Protein AF-A0A0Q9RXJ3-F1 (afdb_monomer_lite)

Secondary structure (DSSP, 8-state):
-----PPBHHHHHHT--HHHHHHHHHHHSS-HHHHHHH-HHHHHHHHHHHHHHHTT--HHHHHHHHHHS-HHHHHTTSB-GGGGGGGS----------

Foldseek 3Di:
DDDPPFAALVSLVVVDDPVLQVLLCVLVVDGLVCCVVPPVLVNLLSSQLVVVVVVPDDSVVSSVVSVPDDSVVSNVSGDDPVVPPPPDPDDPDDDDDD

Sequence (98 aa):
MNEEKKITADEFIESLTGFEEIAIAKAFGDEVFNLAQNKETMFVRALVFVHFKREGSNDPEAKKQALSMTLKAAQSMFADEDDTAVQMESGEGETPAA

Radius of gyration: 17.44 Å; chains: 1; bounding box: 41×60×26 Å

Structure (mmCIF, N/CA/C/O backbone):
data_AF-A0A0Q9RXJ3-F1
#
_entry.id   AF-A0A0Q9RXJ3-F1
#
loop_
_atom_site.group_PDB
_atom_site.id
_atom_site.type_symbol
_atom_site.label_atom_id
_atom_site.label_alt_id
_atom_site.label_comp_id
_atom_site.label_asym_id
_atom_site.label_entity_id
_atom_site.label_seq_id
_atom_site.pdbx_PDB_ins_code
_atom_site.Cartn_x
_atom_site.Cartn_y
_atom_site.Cartn_z
_atom_site.occupancy
_atom_site.B_iso_or_equiv
_atom_site.auth_seq_id
_atom_site.auth_comp_id
_atom_site.auth_asym_id
_atom_site.auth_atom_id
_atom_site.pdbx_PDB_model_num
ATOM 1 N N . MET A 1 1 ? -5.641 29.571 -0.089 1.00 38.50 1 MET A N 1
ATOM 2 C CA . MET A 1 1 ? -6.076 28.166 0.028 1.00 38.50 1 MET A CA 1
ATOM 3 C C . MET A 1 1 ? -4.800 27.363 -0.118 1.00 38.50 1 MET A C 1
ATOM 5 O O . MET A 1 1 ? -4.168 27.516 -1.151 1.00 38.50 1 MET A O 1
ATOM 9 N N . ASN A 1 2 ? -4.333 26.680 0.930 1.00 46.41 2 ASN A N 1
ATOM 10 C CA . ASN A 1 2 ? -3.149 25.830 0.796 1.00 46.41 2 ASN A CA 1
ATOM 11 C C . ASN A 1 2 ? -3.600 24.572 0.062 1.00 46.41 2 ASN A C 1
ATOM 13 O O . ASN A 1 2 ? -4.379 23.797 0.609 1.00 46.41 2 ASN A O 1
ATOM 17 N N . GLU A 1 3 ? -3.177 24.425 -1.185 1.00 52.88 3 GLU A N 1
ATOM 18 C CA . GLU A 1 3 ? -3.265 23.153 -1.888 1.00 52.88 3 GLU A CA 1
ATOM 19 C C . GLU A 1 3 ? -2.350 22.181 -1.136 1.00 52.88 3 GLU A C 1
ATOM 21 O O . GLU A 1 3 ? -1.137 22.382 -1.073 1.00 52.88 3 GLU A O 1
ATOM 26 N N . GLU A 1 4 ? -2.931 21.193 -0.455 1.00 60.53 4 GLU A N 1
ATOM 27 C CA . GLU A 1 4 ? -2.149 20.115 0.143 1.00 60.53 4 GLU A CA 1
ATOM 28 C C . GLU A 1 4 ? -1.477 19.363 -1.004 1.00 60.53 4 GLU A C 1
ATOM 30 O O . GLU A 1 4 ? -2.149 18.708 -1.803 1.00 60.53 4 GLU A O 1
ATOM 35 N N . LYS A 1 5 ? -0.152 19.516 -1.120 1.00 70.69 5 LYS A N 1
ATOM 36 C CA . LYS A 1 5 ? 0.653 18.809 -2.115 1.00 70.69 5 LYS A CA 1
ATOM 37 C C . LYS A 1 5 ? 0.388 17.313 -1.948 1.00 70.69 5 LYS A C 1
ATOM 39 O O . LYS A 1 5 ? 0.768 16.726 -0.935 1.00 70.69 5 LYS A O 1
ATOM 44 N N . LYS A 1 6 ? -0.299 16.707 -2.919 1.00 80.31 6 LYS A N 1
ATOM 45 C CA . LYS A 1 6 ? -0.477 15.256 -2.953 1.00 80.31 6 LYS A CA 1
ATOM 46 C C . LYS A 1 6 ? 0.895 14.606 -3.103 1.00 80.31 6 LYS A C 1
ATOM 48 O O . LYS A 1 6 ? 1.691 15.031 -3.933 1.00 80.31 6 LYS A O 1
ATOM 53 N N . ILE A 1 7 ? 1.140 13.592 -2.285 1.00 89.62 7 ILE A N 1
ATOM 54 C CA . ILE A 1 7 ? 2.348 12.774 -2.328 1.00 89.62 7 ILE A CA 1
AT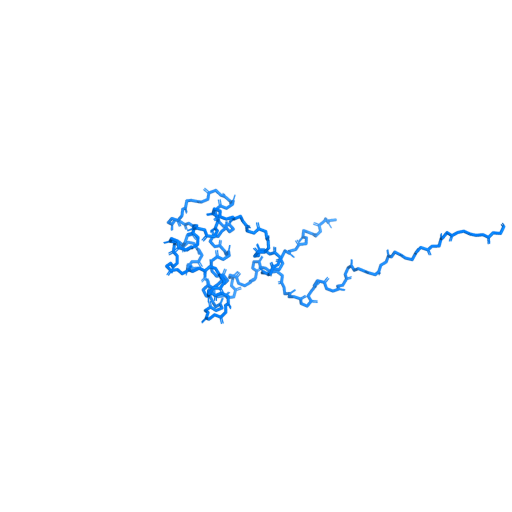OM 55 C C . ILE A 1 7 ? 2.272 11.804 -3.513 1.00 89.62 7 ILE A C 1
ATOM 57 O O . ILE A 1 7 ? 1.195 11.265 -3.797 1.00 89.62 7 ILE A O 1
ATOM 61 N N . THR A 1 8 ? 3.377 11.587 -4.221 1.00 92.50 8 THR A N 1
ATOM 62 C CA . THR A 1 8 ? 3.441 10.542 -5.258 1.00 92.50 8 THR A CA 1
ATOM 63 C C . THR A 1 8 ? 3.461 9.146 -4.628 1.00 92.50 8 THR A C 1
ATOM 65 O O . THR A 1 8 ? 3.628 8.986 -3.414 1.00 92.50 8 THR A O 1
ATOM 68 N N . ALA A 1 9 ? 3.267 8.105 -5.441 1.00 91.12 9 ALA A N 1
ATOM 69 C CA . ALA A 1 9 ? 3.378 6.727 -4.964 1.00 91.12 9 ALA A CA 1
ATOM 70 C C . ALA A 1 9 ? 4.804 6.410 -4.472 1.00 91.12 9 ALA A C 1
ATOM 72 O O . ALA A 1 9 ? 4.956 5.732 -3.454 1.00 91.12 9 ALA A O 1
ATOM 73 N N . ASP A 1 10 ? 5.827 6.947 -5.140 1.00 90.50 10 ASP A N 1
ATOM 74 C CA . ASP A 1 10 ? 7.232 6.782 -4.762 1.00 90.50 10 ASP A CA 1
ATOM 75 C C . ASP A 1 10 ? 7.575 7.550 -3.487 1.00 90.50 10 ASP A C 1
ATOM 77 O O . ASP A 1 10 ? 8.089 6.965 -2.540 1.00 90.50 10 ASP A O 1
ATOM 81 N N . GLU A 1 11 ? 7.183 8.819 -3.367 1.00 92.50 11 GLU A N 1
ATOM 82 C CA . GLU A 1 11 ? 7.370 9.559 -2.112 1.00 92.50 11 GLU A CA 1
ATOM 83 C C . GLU A 1 11 ? 6.649 8.845 -0.944 1.00 92.50 11 GLU A C 1
ATOM 85 O O . GLU A 1 11 ? 7.135 8.808 0.191 1.00 92.50 11 GLU A O 1
ATOM 90 N N . PHE A 1 12 ? 5.492 8.222 -1.205 1.00 94.50 12 PHE A N 1
ATOM 91 C CA . PHE A 1 12 ? 4.787 7.446 -0.190 1.00 94.50 12 PHE A CA 1
ATOM 92 C C . PHE A 1 12 ? 5.542 6.167 0.186 1.00 94.50 12 PHE A C 1
ATOM 94 O O . PHE A 1 12 ? 5.590 5.848 1.379 1.00 94.50 12 PHE A O 1
ATOM 101 N N . ILE A 1 13 ? 6.140 5.454 -0.779 1.00 94.06 13 ILE A N 1
ATOM 102 C CA . ILE A 1 13 ? 6.948 4.256 -0.500 1.00 94.06 13 ILE A CA 1
ATOM 103 C C . ILE A 1 13 ? 8.155 4.604 0.376 1.00 94.06 13 ILE A C 1
ATOM 105 O O . ILE A 1 13 ? 8.446 3.881 1.324 1.00 94.06 13 ILE A O 1
ATOM 109 N N . GLU A 1 14 ? 8.804 5.742 0.120 1.00 94.31 14 GLU A N 1
ATOM 110 C CA . GLU A 1 14 ? 9.945 6.230 0.904 1.00 94.31 14 GLU A CA 1
ATOM 111 C C . GLU A 1 14 ? 9.549 6.618 2.333 1.00 94.31 14 GLU A C 1
ATOM 113 O O . GLU A 1 14 ? 10.362 6.560 3.256 1.00 94.31 14 GLU A O 1
ATOM 118 N N . SER A 1 15 ? 8.278 6.975 2.539 1.00 95.62 15 SER A N 1
ATOM 119 C CA . SER A 1 15 ? 7.728 7.276 3.861 1.00 95.62 15 SER A CA 1
ATOM 120 C C . SER A 1 15 ? 7.376 6.034 4.687 1.00 95.62 15 SER A C 1
ATOM 122 O O . SER A 1 15 ? 6.932 6.180 5.832 1.00 95.62 15 SER A O 1
ATOM 124 N N . LEU A 1 16 ? 7.472 4.825 4.122 1.00 97.56 16 LEU A N 1
ATOM 125 C CA . LEU A 1 16 ? 7.108 3.604 4.832 1.00 97.56 16 LEU A CA 1
ATOM 126 C C . LEU A 1 16 ? 8.084 3.321 5.972 1.00 97.56 16 LEU A C 1
ATOM 128 O O . LEU A 1 16 ? 9.301 3.440 5.864 1.00 97.56 16 LEU A O 1
ATOM 132 N N . THR A 1 17 ? 7.524 2.889 7.092 1.00 97.88 17 THR A N 1
ATOM 133 C CA . THR A 1 17 ? 8.286 2.316 8.197 1.00 97.88 17 THR A CA 1
ATOM 134 C C . THR A 1 17 ? 8.402 0.804 8.026 1.00 97.88 17 THR A C 1
ATOM 136 O O . THR A 1 17 ? 7.510 0.155 7.477 1.00 97.88 17 THR A O 1
ATOM 139 N N . GLY A 1 18 ? 9.432 0.193 8.618 1.00 97.88 18 GLY A N 1
ATOM 140 C CA . GLY A 1 18 ? 9.582 -1.269 8.588 1.00 97.88 18 GLY A CA 1
ATOM 141 C C . GLY A 1 18 ? 8.383 -2.035 9.177 1.00 97.88 18 GLY A C 1
ATOM 142 O O . GLY A 1 18 ? 8.089 -3.155 8.770 1.00 97.88 18 GLY A O 1
ATOM 143 N N . PHE A 1 19 ? 7.621 -1.437 10.103 1.00 97.75 19 PHE A N 1
ATOM 144 C CA . PHE A 1 19 ? 6.384 -2.052 10.603 1.00 97.75 19 PHE A CA 1
ATOM 145 C C . PHE A 1 19 ? 5.267 -2.076 9.555 1.00 97.75 19 PHE A C 1
ATOM 147 O O . PHE A 1 19 ? 4.476 -3.021 9.522 1.00 97.75 19 PHE A O 1
ATOM 154 N N . GLU A 1 20 ? 5.196 -1.056 8.705 1.00 98.19 20 GLU A N 1
ATOM 155 C CA . GLU A 1 20 ? 4.228 -0.979 7.613 1.00 98.19 20 GLU A CA 1
ATOM 156 C C . GLU A 1 20 ? 4.599 -1.945 6.487 1.00 98.19 20 GLU A C 1
ATOM 158 O O . GLU A 1 20 ? 3.721 -2.644 5.986 1.00 98.19 20 GLU A O 1
ATOM 163 N N . GLU A 1 21 ? 5.888 -2.090 6.178 1.00 98.06 21 GLU A N 1
ATOM 164 C CA . GLU A 1 21 ? 6.388 -3.115 5.254 1.00 98.06 21 GLU A CA 1
ATOM 165 C C . GLU A 1 21 ? 6.016 -4.530 5.725 1.00 98.06 21 GLU A C 1
ATOM 167 O O . GLU A 1 21 ? 5.471 -5.330 4.962 1.00 98.06 21 GLU A O 1
ATOM 172 N N . ILE A 1 22 ? 6.215 -4.826 7.016 1.00 98.00 22 ILE A N 1
ATOM 173 C CA . ILE A 1 22 ? 5.806 -6.104 7.618 1.00 98.00 22 ILE A CA 1
ATOM 174 C C . ILE A 1 22 ? 4.285 -6.292 7.533 1.00 98.00 22 ILE A C 1
ATOM 176 O O . ILE A 1 22 ? 3.808 -7.406 7.297 1.00 98.00 22 ILE A O 1
ATOM 180 N N . ALA A 1 23 ? 3.502 -5.232 7.748 1.00 97.88 23 ALA A N 1
ATOM 181 C CA . ALA A 1 23 ? 2.048 -5.297 7.639 1.00 97.88 23 ALA A CA 1
ATOM 182 C C . ALA A 1 23 ? 1.604 -5.588 6.198 1.00 97.88 23 ALA A C 1
ATOM 184 O O . ALA A 1 23 ? 0.719 -6.421 5.999 1.00 97.88 23 ALA A O 1
ATOM 185 N N . ILE A 1 24 ? 2.249 -4.972 5.201 1.00 98.12 24 ILE A N 1
ATOM 186 C CA . ILE A 1 24 ? 2.034 -5.271 3.781 1.00 98.12 24 ILE A CA 1
ATOM 187 C C . ILE A 1 24 ? 2.351 -6.741 3.506 1.00 98.12 24 ILE A C 1
ATOM 189 O O . ILE A 1 24 ? 1.4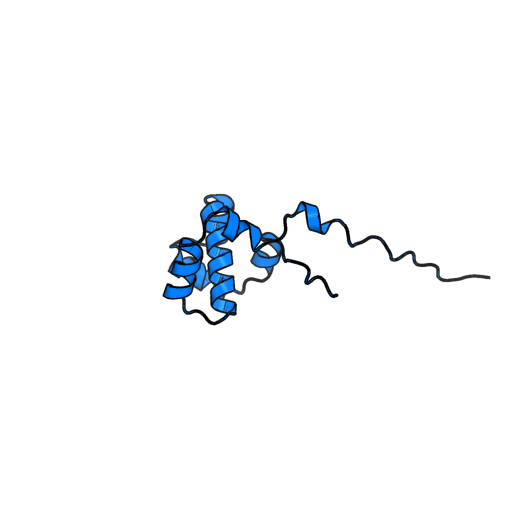90 -7.449 2.986 1.00 98.12 24 ILE A O 1
ATOM 193 N N . ALA A 1 25 ? 3.517 -7.233 3.932 1.00 98.12 25 ALA A N 1
ATOM 194 C CA . ALA A 1 25 ? 3.913 -8.625 3.721 1.00 98.12 25 ALA A CA 1
ATOM 195 C C . ALA A 1 25 ? 2.895 -9.615 4.302 1.00 98.12 25 ALA A C 1
ATOM 197 O O . ALA A 1 25 ? 2.479 -10.564 3.635 1.00 98.12 25 ALA A O 1
ATOM 198 N N . LYS A 1 26 ? 2.405 -9.356 5.519 1.00 98.06 26 LYS A N 1
ATOM 199 C CA . LYS A 1 26 ? 1.364 -10.175 6.160 1.00 98.06 26 LYS A CA 1
ATOM 200 C C . LYS A 1 26 ? 0.018 -10.091 5.447 1.00 98.06 26 LYS A C 1
ATOM 202 O O . LYS A 1 26 ? -0.679 -11.097 5.332 1.00 98.06 26 LYS A O 1
ATOM 207 N N . ALA A 1 27 ? -0.373 -8.901 5.000 1.00 97.81 27 ALA A N 1
ATOM 208 C CA . ALA A 1 27 ? -1.669 -8.676 4.383 1.00 97.81 27 ALA A CA 1
ATOM 209 C C . ALA A 1 27 ? -1.715 -9.202 2.943 1.00 97.81 27 ALA A C 1
ATOM 211 O O . ALA A 1 27 ? -2.694 -9.840 2.568 1.00 97.81 27 ALA A O 1
ATOM 212 N N . PHE A 1 28 ? -0.686 -8.967 2.135 1.00 96.81 28 PHE A N 1
ATOM 213 C CA . PHE A 1 28 ? -0.674 -9.258 0.697 1.00 96.81 28 PHE A CA 1
ATOM 214 C C . PHE A 1 28 ? 0.071 -10.548 0.341 1.00 96.81 28 PHE A C 1
ATOM 216 O O . PHE A 1 28 ? -0.062 -11.025 -0.785 1.00 96.81 28 PHE A O 1
ATOM 223 N N . GLY A 1 29 ? 0.778 -11.150 1.302 1.00 96.88 29 GLY A N 1
ATOM 224 C CA . GLY A 1 29 ? 1.550 -12.377 1.101 1.00 96.88 29 GLY A CA 1
ATOM 225 C C . GLY A 1 29 ? 2.829 -12.159 0.296 1.00 96.88 29 GLY A C 1
ATOM 226 O O . 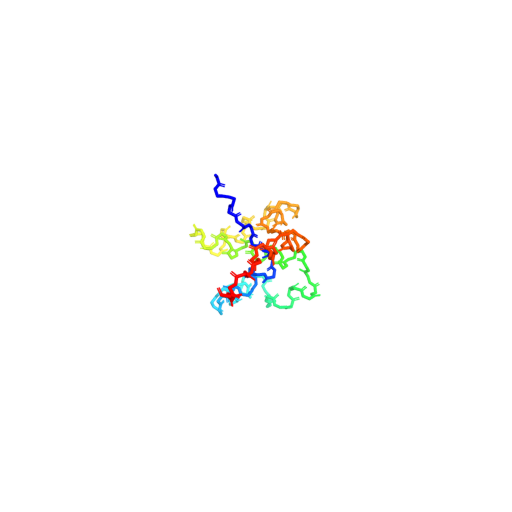GLY A 1 29 ? 3.338 -13.112 -0.287 1.00 96.88 29 GLY A O 1
ATOM 227 N N . ASP A 1 30 ? 3.301 -10.914 0.211 1.00 97.19 30 ASP A N 1
ATOM 228 C CA . ASP A 1 30 ? 4.444 -10.523 -0.606 1.00 97.19 30 ASP A CA 1
ATOM 229 C C . ASP A 1 30 ? 5.070 -9.220 -0.097 1.00 97.19 30 ASP A C 1
ATOM 231 O O . ASP A 1 30 ? 4.372 -8.372 0.462 1.00 97.19 30 ASP A O 1
ATOM 235 N N . GLU A 1 31 ? 6.370 -9.047 -0.306 1.00 96.44 31 GLU A N 1
ATOM 236 C CA . GLU A 1 31 ? 7.093 -7.847 0.123 1.00 96.44 31 GLU A CA 1
ATOM 237 C C . GLU A 1 31 ? 6.789 -6.649 -0.784 1.00 96.44 31 GLU A C 1
ATOM 239 O O . GLU A 1 31 ? 6.582 -6.798 -1.990 1.00 96.44 31 GLU A O 1
ATOM 244 N N . VAL A 1 32 ? 6.799 -5.438 -0.214 1.00 95.69 32 VAL A N 1
ATOM 245 C CA . VAL A 1 32 ? 6.406 -4.210 -0.928 1.00 95.69 32 VAL A CA 1
ATOM 246 C C . VAL A 1 32 ? 7.225 -3.975 -2.204 1.00 95.69 32 VAL A C 1
ATOM 248 O O . VAL A 1 32 ? 6.653 -3.657 -3.245 1.00 95.69 32 VAL A O 1
ATOM 251 N N . PHE A 1 33 ? 8.536 -4.232 -2.175 1.00 94.44 33 PHE A N 1
ATOM 252 C CA . PHE A 1 33 ? 9.409 -4.072 -3.342 1.00 94.44 33 PHE A CA 1
ATOM 253 C C . PHE A 1 33 ? 9.128 -5.104 -4.440 1.00 94.44 33 PHE A C 1
ATOM 255 O O . PHE A 1 33 ? 9.195 -4.780 -5.625 1.00 94.44 33 PHE A O 1
ATOM 262 N N . ASN A 1 34 ? 8.747 -6.332 -4.074 1.00 96.50 34 ASN A N 1
ATOM 263 C CA . ASN A 1 34 ? 8.350 -7.336 -5.058 1.00 96.50 34 ASN A CA 1
ATOM 264 C C . ASN A 1 34 ? 7.001 -6.987 -5.702 1.00 96.50 34 ASN A C 1
ATOM 266 O O . ASN A 1 34 ? 6.812 -7.185 -6.904 1.00 96.50 34 ASN A O 1
ATOM 270 N N . LEU A 1 35 ? 6.072 -6.422 -4.922 1.00 96.12 35 LEU A N 1
ATOM 271 C CA . LEU A 1 35 ? 4.825 -5.884 -5.460 1.00 96.12 35 LEU A CA 1
ATOM 272 C C . LEU A 1 35 ? 5.105 -4.759 -6.462 1.00 96.12 35 LEU A C 1
ATOM 274 O O . LEU A 1 35 ? 4.532 -4.788 -7.548 1.00 96.12 35 LEU A O 1
ATOM 278 N N . ALA A 1 36 ? 5.988 -3.813 -6.128 1.00 93.88 36 ALA A N 1
ATOM 279 C CA . ALA A 1 36 ? 6.331 -2.691 -7.005 1.00 93.88 36 ALA A CA 1
ATOM 280 C C . ALA A 1 36 ? 6.903 -3.164 -8.351 1.00 93.88 36 ALA A C 1
ATOM 282 O O . ALA A 1 36 ? 6.496 -2.683 -9.403 1.00 93.88 36 ALA A O 1
ATOM 283 N N . GLN A 1 37 ? 7.788 -4.163 -8.330 1.00 94.12 37 GLN A N 1
ATOM 284 C CA . GLN A 1 37 ? 8.462 -4.651 -9.536 1.00 94.12 37 GLN A CA 1
ATOM 285 C C . GLN A 1 37 ? 7.595 -5.562 -10.409 1.00 94.12 37 GLN A C 1
ATOM 287 O O . GLN A 1 37 ? 7.707 -5.534 -11.632 1.00 94.12 37 GLN A O 1
ATOM 292 N N . ASN A 1 38 ? 6.762 -6.408 -9.795 1.00 95.62 38 ASN A N 1
ATOM 293 C CA . ASN A 1 38 ? 6.125 -7.525 -10.502 1.00 95.62 38 ASN A CA 1
ATOM 294 C C . ASN A 1 38 ? 4.592 -7.466 -10.503 1.00 95.62 38 ASN A C 1
ATOM 296 O O . ASN A 1 38 ? 3.946 -8.229 -11.224 1.00 95.62 38 ASN A O 1
ATOM 300 N N . LYS A 1 39 ? 3.985 -6.617 -9.666 1.00 95.19 39 LYS A N 1
ATOM 301 C CA . LYS A 1 39 ? 2.533 -6.561 -9.442 1.00 95.19 39 LYS A CA 1
ATOM 302 C C . LYS A 1 39 ? 2.066 -5.126 -9.177 1.00 95.19 39 LYS A C 1
ATOM 304 O O . LYS A 1 39 ? 1.397 -4.870 -8.177 1.00 95.19 39 LYS A O 1
ATOM 309 N N . GLU A 1 40 ? 2.352 -4.216 -10.100 1.00 92.19 40 GLU A N 1
ATOM 310 C CA . GLU A 1 40 ? 2.083 -2.770 -9.998 1.00 92.19 40 GLU A CA 1
ATOM 311 C C . GLU A 1 40 ? 0.674 -2.424 -9.464 1.00 92.19 40 GLU A C 1
ATOM 313 O O . GLU A 1 40 ? 0.507 -1.644 -8.530 1.00 92.19 40 GLU A O 1
ATOM 318 N N . THR A 1 41 ? -0.374 -3.092 -9.959 1.00 95.06 41 THR A N 1
ATOM 319 C CA . THR A 1 41 ? -1.748 -2.883 -9.458 1.00 95.06 41 THR A CA 1
ATOM 320 C C . THR A 1 41 ? -1.918 -3.256 -7.977 1.00 95.06 41 THR A C 1
ATOM 322 O O . THR A 1 41 ? -2.682 -2.613 -7.255 1.00 95.06 41 THR A O 1
ATOM 325 N N . MET A 1 42 ? -1.251 -4.314 -7.509 1.00 97.31 42 MET A N 1
ATOM 326 C CA . MET A 1 42 ? -1.278 -4.709 -6.096 1.00 97.31 42 MET A CA 1
ATOM 327 C C . MET A 1 42 ? -0.371 -3.831 -5.246 1.00 97.31 42 MET A C 1
ATOM 329 O O . MET A 1 42 ? -0.700 -3.601 -4.088 1.00 97.31 42 MET A O 1
ATOM 333 N N . PHE A 1 43 ? 0.712 -3.310 -5.818 1.00 97.06 43 PHE A N 1
ATOM 334 C CA . PHE A 1 43 ? 1.561 -2.327 -5.164 1.00 97.06 43 PHE A CA 1
ATOM 335 C C . PHE A 1 43 ? 0.775 -1.069 -4.788 1.00 97.06 43 PHE A C 1
ATOM 337 O O . PHE A 1 43 ? 0.701 -0.743 -3.606 1.00 97.06 43 PHE A O 1
ATOM 344 N N . VAL A 1 44 ? 0.060 -0.455 -5.738 1.00 96.38 44 VAL A N 1
ATOM 345 C CA . VAL A 1 44 ? -0.796 0.713 -5.451 1.00 96.38 44 VAL A CA 1
ATOM 346 C C . VAL A 1 44 ? -1.809 0.390 -4.346 1.00 96.38 44 VAL A C 1
ATOM 348 O O . VAL A 1 44 ? -1.987 1.156 -3.403 1.00 96.38 44 VAL A O 1
ATOM 351 N N . ARG A 1 45 ? -2.441 -0.789 -4.396 1.00 98.06 45 ARG A N 1
ATOM 352 C CA . ARG A 1 45 ? -3.384 -1.224 -3.348 1.00 98.06 45 ARG A CA 1
ATOM 353 C C . ARG A 1 45 ? -2.708 -1.450 -1.992 1.00 98.06 45 ARG A C 1
ATOM 355 O O . ARG A 1 45 ? -3.336 -1.204 -0.967 1.00 98.06 45 ARG A O 1
ATOM 362 N N . ALA A 1 46 ? -1.457 -1.898 -1.959 1.00 98.12 46 ALA A N 1
ATOM 363 C CA . ALA A 1 46 ? -0.689 -2.039 -0.726 1.00 98.12 46 ALA A CA 1
ATOM 364 C C . ALA A 1 46 ? -0.369 -0.674 -0.096 1.00 98.12 46 ALA A C 1
ATOM 366 O O . ALA A 1 46 ? -0.479 -0.534 1.123 1.00 98.12 46 ALA A O 1
ATOM 367 N N . LEU A 1 47 ? -0.080 0.349 -0.905 1.00 97.88 47 LEU A N 1
ATOM 368 C CA . LEU A 1 47 ? 0.096 1.717 -0.408 1.00 97.88 47 LEU A CA 1
ATOM 369 C C . LEU A 1 47 ? -1.209 2.282 0.166 1.00 97.88 47 LEU A C 1
ATOM 371 O O . LEU A 1 47 ? -1.228 2.803 1.279 1.00 97.88 47 LEU A O 1
ATOM 375 N N . VAL A 1 48 ? -2.329 2.092 -0.538 1.00 97.88 48 VAL A N 1
ATOM 376 C CA . VAL A 1 48 ? -3.663 2.488 -0.048 1.00 97.88 48 VAL A CA 1
ATOM 377 C C . VAL A 1 48 ? -4.023 1.775 1.261 1.00 97.88 48 VAL A C 1
ATOM 379 O O . VAL A 1 48 ? -4.607 2.371 2.164 1.00 97.88 48 VAL A O 1
ATOM 382 N N . PHE A 1 49 ? -3.643 0.504 1.407 1.00 98.56 49 PHE A N 1
ATOM 383 C CA . PHE A 1 49 ? -3.795 -0.227 2.664 1.00 98.56 49 PHE A CA 1
ATOM 384 C C . PHE A 1 49 ? -3.049 0.455 3.819 1.00 98.56 49 PHE A C 1
ATOM 386 O O . PHE A 1 49 ? -3.617 0.606 4.901 1.00 98.56 49 PHE A O 1
ATOM 393 N N . VAL A 1 50 ? -1.809 0.898 3.598 1.00 98.25 50 VAL A N 1
ATOM 394 C CA . VAL A 1 50 ? -1.051 1.633 4.620 1.00 98.25 50 VAL A CA 1
ATOM 395 C C . VAL A 1 50 ? -1.691 2.984 4.908 1.00 98.25 50 VAL A C 1
ATOM 397 O O . VAL A 1 50 ? -1.827 3.338 6.075 1.00 98.25 50 VAL A O 1
ATOM 400 N N . HIS A 1 51 ? -2.156 3.704 3.886 1.00 97.56 51 HIS A N 1
ATOM 401 C CA . HIS A 1 51 ? -2.892 4.950 4.083 1.00 97.56 51 HIS A CA 1
ATOM 402 C C . HIS A 1 51 ? -4.089 4.751 5.029 1.00 97.56 51 HIS A C 1
ATOM 404 O O . HIS A 1 51 ? -4.175 5.421 6.053 1.00 97.56 51 HIS A O 1
ATOM 410 N N . PHE A 1 52 ? -4.948 3.754 4.789 1.00 97.94 52 PHE A N 1
ATOM 411 C CA . PHE A 1 52 ? -6.076 3.483 5.690 1.00 97.94 52 PHE A CA 1
ATOM 412 C C . PHE A 1 52 ? -5.652 3.048 7.097 1.00 97.94 52 PHE A C 1
ATOM 414 O O . PHE A 1 52 ? -6.363 3.332 8.063 1.00 97.94 52 PHE A O 1
ATOM 421 N N . LYS A 1 53 ? -4.504 2.377 7.243 1.00 97.75 53 LYS A N 1
ATOM 422 C CA . LYS A 1 53 ? -3.934 2.084 8.566 1.00 97.75 53 LYS A CA 1
ATOM 423 C C . LYS A 1 53 ? -3.494 3.350 9.294 1.00 97.75 53 LYS A C 1
ATOM 425 O O . LYS A 1 53 ? -3.744 3.457 10.492 1.00 97.75 53 LYS A O 1
ATOM 430 N N . ARG A 1 54 ? -2.875 4.303 8.590 1.00 97.06 54 ARG A N 1
ATOM 431 C CA . ARG A 1 54 ? -2.493 5.613 9.146 1.00 97.06 54 ARG A CA 1
ATOM 432 C C . ARG A 1 54 ? -3.723 6.409 9.594 1.00 97.06 54 ARG A C 1
ATOM 434 O O . ARG A 1 54 ? -3.682 7.017 10.656 1.00 97.06 54 ARG A O 1
ATOM 441 N N . GLU A 1 55 ? -4.839 6.271 8.880 1.00 96.50 55 GLU A N 1
ATOM 442 C CA . GLU A 1 55 ? -6.157 6.813 9.262 1.00 96.50 55 GLU A CA 1
ATOM 443 C C . GLU A 1 55 ? -6.838 6.053 10.424 1.00 96.50 55 GLU A C 1
ATOM 445 O O . GLU A 1 55 ? -7.942 6.393 10.847 1.00 96.50 55 GLU A O 1
ATOM 450 N N . GLY A 1 56 ? -6.201 5.007 10.963 1.00 96.69 56 GLY A N 1
ATOM 451 C CA . GLY A 1 56 ? -6.667 4.277 12.145 1.00 96.69 56 GLY A CA 1
ATOM 45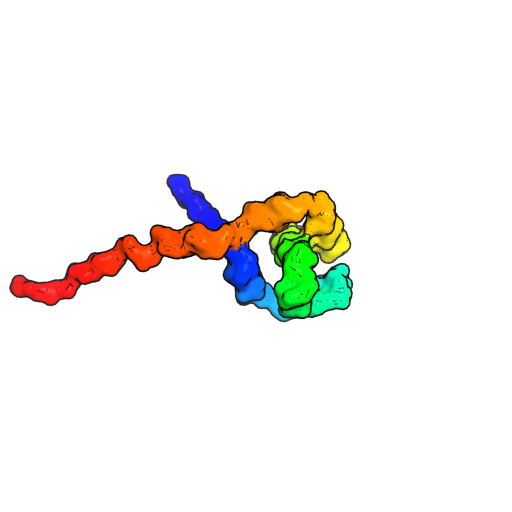2 C C . GLY A 1 56 ? -7.435 2.982 11.865 1.00 96.69 56 GLY A C 1
ATOM 453 O O . GLY A 1 56 ? -7.930 2.354 12.804 1.00 96.69 56 GLY A O 1
ATOM 454 N N . SER A 1 57 ? -7.529 2.534 10.609 1.00 97.44 57 SER A N 1
ATOM 455 C CA . SER A 1 57 ? -8.116 1.223 10.295 1.00 97.44 57 SER A CA 1
ATOM 456 C C . SER A 1 57 ? -7.196 0.078 10.733 1.00 97.44 57 SER A C 1
ATOM 458 O O . SER A 1 57 ? -5.975 0.140 10.599 1.00 97.44 57 SER A O 1
ATOM 460 N N . ASN A 1 58 ? -7.782 -1.022 11.209 1.00 97.44 58 ASN A N 1
ATOM 461 C CA . ASN A 1 58 ? -7.033 -2.260 11.443 1.00 97.44 58 ASN A CA 1
ATOM 462 C C . ASN A 1 58 ? -6.711 -2.986 10.122 1.00 97.44 58 ASN A C 1
ATOM 464 O O . ASN A 1 58 ? -7.299 -2.695 9.084 1.00 97.44 58 ASN A O 1
ATOM 468 N N . ASP A 1 59 ? -5.796 -3.957 10.162 1.00 96.69 59 ASP A N 1
ATOM 469 C CA . ASP A 1 59 ? -5.267 -4.609 8.958 1.00 96.69 59 ASP A CA 1
ATOM 470 C C . ASP A 1 59 ? -6.353 -5.276 8.089 1.00 96.69 59 ASP A C 1
ATOM 472 O O . ASP A 1 59 ? -6.359 -5.038 6.877 1.00 96.69 59 ASP A O 1
ATOM 476 N N . PRO A 1 60 ? -7.303 -6.065 8.640 1.00 97.69 60 PRO A N 1
ATOM 477 C CA . PRO A 1 60 ? -8.377 -6.641 7.832 1.00 97.69 60 PRO A CA 1
ATOM 478 C C . PRO A 1 60 ? -9.248 -5.587 7.138 1.00 97.69 60 PRO A C 1
ATOM 480 O O . PRO A 1 60 ? -9.545 -5.730 5.950 1.00 97.69 60 PRO A O 1
ATOM 483 N N . GLU A 1 61 ? -9.638 -4.529 7.853 1.00 98.31 61 GLU A N 1
ATOM 484 C CA . GLU A 1 61 ? -10.525 -3.501 7.306 1.00 98.31 61 GLU A CA 1
ATOM 485 C C . GLU A 1 61 ? -9.795 -2.603 6.304 1.00 98.31 61 GLU A C 1
ATOM 487 O O . GLU A 1 61 ? -10.318 -2.335 5.226 1.00 98.31 61 GLU A O 1
ATOM 492 N N . ALA A 1 62 ? -8.553 -2.210 6.595 1.00 98.38 62 ALA A N 1
ATOM 493 C CA . ALA A 1 62 ? -7.714 -1.452 5.673 1.00 98.38 62 ALA A CA 1
ATOM 494 C C . ALA A 1 62 ? -7.495 -2.220 4.361 1.00 98.38 62 ALA A C 1
ATOM 496 O O . ALA A 1 62 ? -7.624 -1.659 3.272 1.00 98.38 62 ALA A O 1
ATOM 497 N N . LYS A 1 63 ? -7.222 -3.532 4.446 1.00 98.19 63 LYS A N 1
ATOM 498 C CA . LYS A 1 63 ? -7.007 -4.366 3.256 1.00 98.19 63 LYS A CA 1
ATOM 499 C C . LYS A 1 63 ? -8.293 -4.476 2.447 1.00 98.19 63 LYS A C 1
ATOM 501 O O . LYS A 1 63 ? -8.266 -4.362 1.224 1.00 98.19 63 LYS A O 1
ATOM 506 N N . LYS A 1 64 ? -9.426 -4.682 3.119 1.00 98.38 64 LYS A N 1
ATOM 507 C CA . LYS A 1 64 ? -10.737 -4.731 2.471 1.00 98.38 64 LYS A CA 1
ATOM 508 C C . LYS A 1 64 ? -11.046 -3.422 1.749 1.00 98.38 64 LYS A C 1
ATOM 510 O O . LYS A 1 64 ? -11.445 -3.481 0.588 1.00 98.38 64 LYS A O 1
ATOM 515 N N . GLN A 1 65 ? -10.834 -2.272 2.386 1.00 98.06 65 GLN A N 1
ATOM 516 C CA . GLN A 1 65 ? -11.040 -0.962 1.764 1.00 98.06 65 GLN A CA 1
ATOM 517 C C . GLN A 1 65 ? -10.150 -0.796 0.527 1.00 98.06 65 GLN A C 1
ATOM 519 O O . GLN A 1 65 ? -10.666 -0.567 -0.567 1.00 98.06 65 GLN A O 1
ATOM 524 N N . ALA A 1 66 ? -8.845 -1.052 0.654 1.00 97.69 66 ALA A N 1
ATOM 525 C CA . ALA A 1 66 ? -7.898 -0.960 -0.455 1.00 97.69 66 ALA A CA 1
ATOM 526 C C . ALA A 1 66 ? -8.244 -1.885 -1.637 1.00 97.69 66 ALA A C 1
ATOM 528 O O . ALA A 1 66 ? -8.112 -1.499 -2.799 1.00 97.69 66 ALA A O 1
ATOM 529 N N . LEU A 1 67 ? -8.717 -3.108 -1.370 1.00 97.94 67 LEU A N 1
ATOM 530 C CA . LEU A 1 67 ? -9.137 -4.058 -2.408 1.00 97.94 67 LEU A CA 1
ATOM 531 C C . LEU A 1 67 ? -10.520 -3.742 -3.002 1.00 97.94 67 LEU A C 1
ATOM 533 O O . LEU A 1 67 ? -10.784 -4.116 -4.143 1.00 97.94 67 LEU A O 1
ATOM 537 N N . SER A 1 68 ? -11.385 -3.039 -2.270 1.00 98.06 68 SER A N 1
ATOM 538 C CA . SER A 1 68 ? -12.732 -2.672 -2.733 1.00 98.06 68 SER A CA 1
ATOM 539 C C . SER A 1 68 ? -12.732 -1.459 -3.663 1.00 98.06 68 SER A C 1
ATOM 541 O O . SER A 1 68 ? -13.694 -1.246 -4.400 1.00 98.06 68 SER A O 1
ATOM 543 N N . MET A 1 69 ? -11.661 -0.664 -3.660 1.00 96.81 69 MET A N 1
ATOM 544 C CA . MET A 1 69 ? -11.520 0.467 -4.572 1.00 96.81 69 MET A CA 1
ATOM 545 C C . MET A 1 69 ? -11.329 0.003 -6.020 1.00 96.81 69 MET A C 1
ATOM 547 O O . MET A 1 69 ? -10.702 -1.026 -6.304 1.00 96.81 69 MET A O 1
ATOM 551 N N . THR A 1 70 ? -11.841 0.796 -6.963 1.00 97.62 70 THR A N 1
ATOM 552 C CA . THR A 1 70 ? -11.459 0.659 -8.372 1.00 97.62 70 THR A C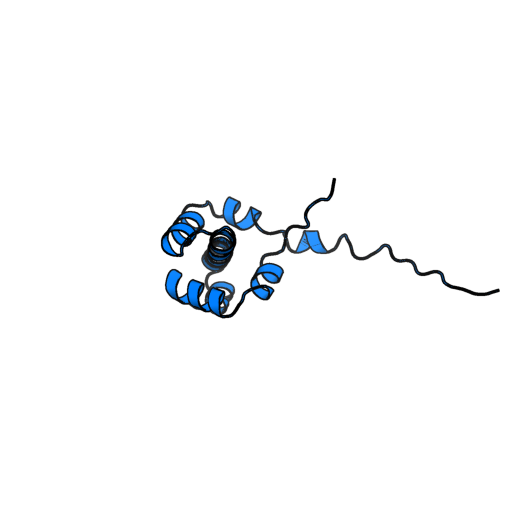A 1
ATOM 553 C C . THR A 1 70 ? -9.986 1.034 -8.534 1.00 97.62 70 THR A C 1
ATOM 555 O O . THR A 1 70 ? -9.447 1.800 -7.735 1.00 97.62 70 THR A O 1
ATOM 558 N N . LEU A 1 71 ? -9.328 0.519 -9.577 1.00 94.31 71 LEU A N 1
ATOM 559 C CA . LEU A 1 71 ? -7.924 0.852 -9.835 1.00 94.31 71 LEU A CA 1
ATOM 560 C C . LEU A 1 71 ? -7.723 2.368 -9.981 1.00 94.31 71 LEU A C 1
ATOM 562 O O . LEU A 1 71 ? -6.856 2.931 -9.323 1.00 94.31 71 LEU A O 1
ATOM 566 N N . LYS A 1 72 ? -8.602 3.034 -10.742 1.00 94.88 72 LYS A N 1
ATOM 567 C CA . LYS A 1 72 ? -8.566 4.490 -10.919 1.00 94.88 72 LYS A CA 1
ATOM 568 C C . LYS A 1 72 ? -8.658 5.236 -9.586 1.00 94.88 72 LYS A C 1
ATOM 570 O O . LYS A 1 72 ? -7.889 6.157 -9.358 1.00 94.88 72 LYS A O 1
ATOM 575 N N . ALA A 1 73 ? -9.576 4.836 -8.703 1.00 95.50 73 ALA A N 1
ATOM 576 C CA . ALA A 1 73 ? -9.725 5.487 -7.403 1.00 95.50 73 ALA A CA 1
ATOM 577 C C . ALA A 1 73 ? -8.484 5.298 -6.521 1.00 95.50 73 ALA A C 1
ATOM 579 O O . ALA A 1 73 ? -8.091 6.236 -5.840 1.00 95.50 73 ALA A O 1
ATOM 580 N N . ALA A 1 74 ? -7.869 4.111 -6.552 1.00 94.69 74 ALA A N 1
ATOM 581 C CA . ALA A 1 74 ? -6.641 3.835 -5.811 1.00 94.69 74 ALA A CA 1
ATOM 582 C C . ALA A 1 74 ? -5.453 4.661 -6.339 1.00 94.69 74 ALA A C 1
ATOM 584 O O . ALA A 1 74 ? -4.699 5.209 -5.546 1.00 94.69 74 ALA A O 1
ATOM 585 N N . GLN A 1 75 ? -5.323 4.806 -7.662 1.00 92.88 75 GLN A N 1
ATOM 586 C CA . GLN A 1 75 ? -4.288 5.640 -8.285 1.00 92.88 75 GLN A CA 1
ATOM 587 C C . GLN A 1 75 ? -4.482 7.129 -7.970 1.00 92.88 75 GLN A C 1
ATOM 589 O O . GLN A 1 75 ? -3.532 7.794 -7.589 1.00 92.88 75 GLN A O 1
ATOM 594 N N . SER A 1 76 ? -5.720 7.642 -8.019 1.00 92.88 76 SER A N 1
ATOM 595 C CA . SER A 1 76 ? -6.023 9.059 -7.737 1.00 92.88 76 SER A CA 1
ATOM 596 C C . SER A 1 76 ? -5.739 9.519 -6.295 1.00 92.88 76 SER A C 1
ATOM 598 O O . SER A 1 76 ? -5.871 10.716 -6.001 1.00 92.88 76 SER A O 1
ATOM 600 N N . MET A 1 77 ? -5.394 8.593 -5.390 1.00 90.56 77 MET A N 1
ATOM 601 C CA . MET A 1 77 ? -4.919 8.918 -4.040 1.00 90.56 77 MET A CA 1
ATOM 602 C C . MET A 1 77 ? -3.503 9.497 -4.041 1.00 90.56 77 MET A C 1
ATOM 604 O O . MET A 1 77 ? -3.161 10.229 -3.117 1.00 90.56 77 MET A O 1
ATOM 608 N N . PHE A 1 78 ? -2.720 9.209 -5.078 1.00 92.12 78 PHE A N 1
ATOM 609 C CA . PHE A 1 78 ? -1.353 9.682 -5.242 1.00 92.12 78 PHE A CA 1
ATOM 610 C C . PHE A 1 78 ? -1.293 10.729 -6.361 1.00 92.12 78 PHE A C 1
ATOM 612 O O . PHE A 1 78 ? -2.177 10.778 -7.221 1.00 92.12 78 PHE A O 1
ATOM 619 N N . ALA A 1 79 ? -0.301 11.616 -6.303 1.00 87.00 79 ALA A N 1
ATOM 620 C CA . ALA A 1 79 ? 0.007 12.519 -7.409 1.00 87.00 79 ALA A CA 1
ATOM 621 C C . ALA A 1 79 ? 0.657 11.749 -8.567 1.00 87.00 79 ALA A C 1
ATOM 623 O O . ALA A 1 79 ? 1.376 10.775 -8.329 1.00 87.00 79 ALA A O 1
ATOM 624 N N . ASP A 1 80 ? 0.424 12.214 -9.794 1.00 80.62 80 ASP A N 1
ATOM 625 C CA . ASP A 1 80 ? 1.191 11.766 -10.954 1.00 80.62 80 ASP A CA 1
ATOM 626 C C . ASP A 1 80 ? 2.628 12.309 -10.841 1.00 80.62 80 ASP A C 1
ATOM 628 O O . ASP A 1 80 ? 2.844 13.442 -10.402 1.00 80.62 80 ASP A O 1
ATOM 632 N N . GLU A 1 81 ? 3.625 11.506 -11.218 1.00 65.50 81 GLU A N 1
ATOM 633 C CA . GLU A 1 81 ? 5.042 11.890 -11.112 1.00 65.50 81 GLU A CA 1
ATOM 634 C C . GLU A 1 81 ? 5.353 13.180 -11.905 1.00 65.50 81 GLU A C 1
ATOM 636 O O . GLU A 1 81 ? 6.134 14.017 -11.443 1.00 65.50 81 GLU A O 1
ATOM 641 N N . ASP A 1 82 ? 4.661 13.401 -13.031 1.00 61.22 82 ASP A N 1
ATOM 642 C CA . ASP A 1 82 ? 4.776 14.594 -13.885 1.00 61.22 82 ASP A CA 1
ATOM 643 C C . ASP A 1 82 ? 4.294 15.903 -13.219 1.00 61.22 82 ASP A C 1
ATOM 645 O O . ASP A 1 82 ? 4.758 16.987 -13.581 1.00 61.22 82 ASP A O 1
ATOM 649 N N . ASP A 1 83 ? 3.407 15.843 -12.218 1.00 54.03 83 ASP A N 1
ATOM 650 C CA . ASP A 1 83 ? 2.854 17.037 -11.550 1.00 54.03 83 ASP A CA 1
ATOM 651 C C . ASP A 1 83 ? 3.837 17.664 -10.539 1.00 54.03 83 ASP A C 1
ATOM 653 O O . ASP A 1 83 ? 3.693 18.818 -10.123 1.00 54.03 83 ASP A O 1
ATOM 657 N N . THR A 1 84 ? 4.881 16.934 -10.136 1.00 51.75 84 THR A N 1
ATOM 658 C CA . THR A 1 84 ? 5.815 17.391 -9.093 1.00 51.75 84 THR A CA 1
ATOM 659 C C . THR A 1 84 ? 6.893 18.363 -9.587 1.00 51.75 84 THR A C 1
ATOM 661 O O . THR A 1 84 ? 7.521 19.046 -8.774 1.00 51.75 84 THR A O 1
ATOM 664 N N . ALA A 1 85 ? 7.077 18.492 -10.906 1.00 47.78 85 ALA A N 1
ATOM 665 C CA . ALA A 1 85 ? 8.132 19.307 -11.515 1.00 47.78 85 ALA A CA 1
ATOM 666 C C . ALA A 1 85 ? 7.857 20.829 -11.515 1.00 47.78 85 ALA A C 1
ATOM 668 O O . ALA A 1 85 ? 8.752 21.614 -11.821 1.00 47.78 85 ALA A O 1
ATOM 669 N N . VAL A 1 86 ? 6.647 21.280 -11.161 1.00 49.09 86 VAL A N 1
ATOM 670 C CA . VAL A 1 86 ? 6.209 22.677 -11.382 1.00 49.09 86 VAL A CA 1
ATOM 671 C C . VAL A 1 86 ? 6.537 23.639 -10.219 1.00 49.09 86 VAL A C 1
ATOM 673 O O . VAL A 1 86 ? 6.262 24.830 -10.317 1.00 49.09 86 VAL A O 1
ATOM 676 N N . GLN A 1 87 ? 7.138 23.193 -9.107 1.00 48.38 87 GLN A N 1
ATOM 677 C CA . GLN A 1 87 ? 7.312 24.048 -7.907 1.00 48.38 87 GLN A CA 1
ATOM 678 C C . GLN A 1 87 ? 8.741 24.143 -7.341 1.00 48.38 87 GLN A C 1
ATOM 680 O O . GLN A 1 87 ? 8.913 24.344 -6.140 1.00 48.38 87 GLN A O 1
ATOM 685 N N . MET A 1 88 ? 9.782 24.060 -8.177 1.00 52.00 88 MET A N 1
ATOM 686 C CA . MET A 1 88 ? 11.168 24.324 -7.738 1.00 52.00 88 MET A CA 1
ATOM 687 C C . MET A 1 88 ? 11.913 25.396 -8.549 1.00 52.00 88 MET A C 1
ATOM 689 O O . MET A 1 88 ? 13.138 25.377 -8.603 1.00 52.00 88 MET A O 1
ATOM 693 N N . GLU A 1 89 ? 11.213 26.379 -9.123 1.00 50.44 89 GLU A N 1
ATOM 694 C CA . GLU A 1 89 ? 11.881 27.525 -9.758 1.00 50.44 89 GLU A CA 1
ATOM 695 C C . GLU A 1 89 ? 11.153 28.848 -9.474 1.00 50.44 89 GLU A C 1
ATOM 697 O O . GLU A 1 89 ? 10.363 29.340 -10.269 1.00 50.44 89 GLU A O 1
ATOM 702 N N . SER A 1 90 ? 11.377 29.417 -8.287 1.00 51.50 90 SER A N 1
ATOM 703 C CA . SER A 1 90 ? 11.188 30.852 -8.002 1.00 51.50 90 SER A CA 1
ATOM 704 C C . SER A 1 90 ? 11.934 31.204 -6.716 1.00 51.50 90 SER A C 1
ATOM 706 O O . SER A 1 90 ? 11.357 31.505 -5.674 1.00 51.50 90 SER A O 1
ATOM 708 N N . GLY A 1 91 ? 13.254 31.095 -6.795 1.00 48.88 91 GLY A N 1
ATOM 709 C CA . GLY A 1 91 ? 14.190 31.578 -5.792 1.00 48.88 91 GLY A CA 1
ATOM 710 C C . GLY A 1 91 ? 15.370 32.221 -6.501 1.00 48.88 91 GLY A C 1
ATOM 711 O O . GLY A 1 91 ? 16.500 31.780 -6.311 1.00 48.88 91 GLY A O 1
ATOM 712 N N . GLU A 1 92 ? 15.110 33.206 -7.369 1.00 53.94 92 GLU A N 1
ATOM 713 C CA . GLU A 1 92 ? 16.163 34.106 -7.839 1.00 53.94 92 GLU A CA 1
ATOM 714 C C . GLU A 1 92 ? 16.737 34.820 -6.614 1.00 53.94 92 GLU A C 1
ATOM 716 O O . GLU A 1 92 ? 16.140 35.722 -6.025 1.00 53.94 92 GLU A O 1
ATOM 721 N N . GLY A 1 93 ? 17.892 34.327 -6.180 1.00 51.28 93 GLY A N 1
ATOM 722 C CA . GLY A 1 93 ? 18.760 35.040 -5.277 1.00 51.28 93 GLY A CA 1
ATOM 723 C C . GLY A 1 93 ? 19.385 36.210 -6.020 1.00 51.28 93 GLY A C 1
ATOM 724 O O . GLY A 1 93 ? 20.226 36.012 -6.888 1.00 51.28 93 GLY A O 1
ATOM 725 N N . GLU A 1 94 ? 19.053 37.423 -5.603 1.00 47.62 94 GLU A N 1
ATOM 726 C CA . GLU A 1 94 ? 19.954 38.560 -5.742 1.00 47.62 94 GLU A CA 1
ATOM 727 C C . GLU A 1 94 ? 20.367 39.019 -4.343 1.00 47.62 94 GLU A C 1
ATOM 729 O O . GLU A 1 94 ? 19.618 39.642 -3.596 1.00 47.62 94 GLU A O 1
ATOM 734 N N . THR A 1 95 ? 21.599 38.684 -3.973 1.00 58.28 95 THR A N 1
ATOM 735 C CA . THR A 1 95 ? 22.386 39.413 -2.972 1.00 58.28 95 THR A CA 1
ATOM 736 C C . THR A 1 95 ? 23.810 39.547 -3.532 1.00 58.28 95 THR A C 1
ATOM 738 O O . THR A 1 95 ? 24.211 38.734 -4.362 1.00 58.28 95 THR A O 1
ATOM 741 N N . PRO A 1 96 ? 24.648 40.461 -3.024 1.00 65.50 96 PRO A N 1
ATOM 742 C CA . PRO A 1 96 ? 24.594 41.923 -3.128 1.00 65.50 96 PRO A CA 1
ATOM 743 C C . PRO A 1 96 ? 25.908 42.475 -3.748 1.00 65.50 96 PRO A C 1
ATOM 745 O O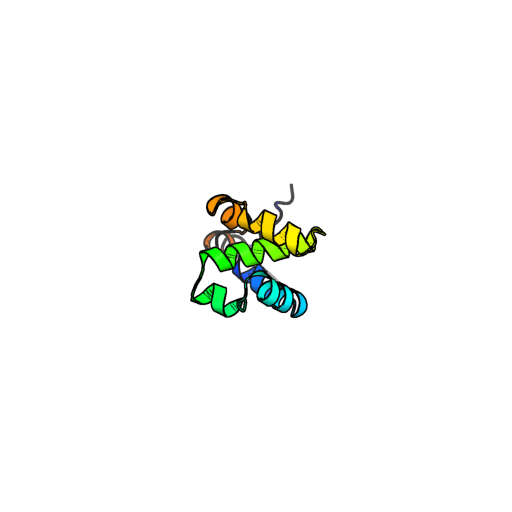 . PRO A 1 96 ? 26.923 41.792 -3.679 1.00 65.50 96 PRO A O 1
ATOM 748 N N . ALA A 1 97 ? 25.943 43.706 -4.286 1.00 50.59 97 ALA A N 1
ATOM 749 C CA . ALA A 1 97 ? 27.137 44.588 -4.290 1.00 50.59 97 ALA A CA 1
ATOM 750 C C . ALA A 1 97 ? 26.947 45.853 -5.151 1.00 50.59 97 ALA A C 1
ATOM 752 O O . ALA A 1 97 ? 26.876 45.757 -6.375 1.00 50.59 97 ALA A O 1
ATOM 753 N N . ALA A 1 98 ? 26.972 47.024 -4.509 1.00 46.97 98 ALA A N 1
ATOM 754 C CA . ALA A 1 98 ? 27.859 48.152 -4.832 1.00 46.97 98 ALA A CA 1
ATOM 755 C C . ALA A 1 98 ? 27.785 49.195 -3.708 1.00 46.97 98 ALA A C 1
ATOM 757 O O . ALA A 1 98 ? 26.656 49.619 -3.376 1.00 46.97 98 ALA A O 1
#

pLDDT: mean 85.69, std 18.58, range [38.5, 98.56]